Protein AF-A0AAE1JXW1-F1 (afdb_monomer_lite)

InterPro domains:
  IPR002495 Glycosyl transferase, family 8 [PF01501] (1-81)
  IPR029044 Nucleotide-diphospho-sugar transferases [G3DSA:3.90.550.10] (1-111)
  IPR029044 Nucleotide-diphospho-sugar transferases [SSF53448] (1-111)
  IPR050587 GNT1/Glycosyltransferase 8 [PTHR11183] (1-107)

Organism: NCBI:txid499986

Structure (mmCIF, N/CA/C/O backbone):
data_AF-A0AAE1JXW1-F1
#
_entry.id   AF-A0AAE1JXW1-F1
#
loop_
_atom_site.group_PDB
_atom_site.id
_atom_site.type_symbol
_atom_site.label_atom_id
_atom_site.label_alt_id
_atom_site.label_comp_id
_atom_site.label_asym_id
_atom_site.label_entity_id
_atom_site.label_seq_id
_atom_site.pdbx_PDB_ins_code
_atom_site.Cartn_x
_atom_site.Cartn_y
_atom_site.Cartn_z
_atom_site.occupancy
_atom_site.B_iso_or_equiv
_atom_site.auth_seq_id
_atom_site.auth_comp_id
_atom_site.auth_asym_id
_atom_site.auth_atom_id
_atom_site.pdbx_PDB_model_num
ATOM 1 N N . MET A 1 1 ? -2.859 0.508 2.483 1.00 91.50 1 MET A N 1
ATOM 2 C CA . MET A 1 1 ? -2.774 1.924 2.897 1.00 91.50 1 MET A CA 1
ATOM 3 C C . MET A 1 1 ? -4.108 2.327 3.504 1.00 91.50 1 MET A C 1
ATOM 5 O O . MET A 1 1 ? -5.132 1.928 2.961 1.00 91.50 1 MET A O 1
ATOM 9 N N . PHE A 1 2 ? -4.099 3.057 4.615 1.00 94.06 2 PHE A N 1
ATOM 10 C CA . PHE A 1 2 ? -5.291 3.645 5.230 1.00 94.06 2 PHE A CA 1
ATOM 11 C C . PHE A 1 2 ? -4.902 4.946 5.947 1.00 94.06 2 PHE A C 1
ATOM 13 O O . PHE A 1 2 ? -3.721 5.177 6.208 1.00 94.06 2 PHE A O 1
ATOM 20 N N . VAL A 1 3 ? -5.890 5.784 6.257 1.00 95.00 3 VAL A N 1
ATOM 21 C CA . VAL A 1 3 ? -5.714 7.026 7.023 1.00 95.00 3 VAL A CA 1
ATOM 22 C C . VAL A 1 3 ? -6.330 6.823 8.402 1.00 95.00 3 VAL A C 1
ATOM 24 O O . VAL A 1 3 ? -7.417 6.257 8.507 1.00 95.00 3 VAL A O 1
ATOM 27 N N . PHE A 1 4 ? -5.644 7.263 9.454 1.00 93.75 4 PHE A N 1
ATOM 28 C CA . PHE A 1 4 ? -6.137 7.155 10.824 1.00 93.75 4 PHE A CA 1
ATOM 29 C C . PHE A 1 4 ? -5.714 8.356 11.670 1.00 93.75 4 PHE A C 1
ATOM 31 O O . PHE A 1 4 ? -4.757 9.057 11.345 1.00 93.75 4 PHE A O 1
ATOM 38 N N . GLU A 1 5 ? -6.429 8.559 12.774 1.00 95.25 5 GLU A N 1
ATOM 39 C CA . GLU A 1 5 ? -6.086 9.529 13.809 1.00 95.25 5 GLU A CA 1
ATOM 40 C C . GLU A 1 5 ? -5.466 8.788 15.007 1.00 95.25 5 GLU A C 1
ATOM 42 O O . GLU A 1 5 ? -6.103 7.878 15.552 1.00 95.25 5 GLU A O 1
ATOM 47 N N . PRO A 1 6 ? -4.231 9.123 15.429 1.00 97.06 6 PRO A N 1
ATOM 48 C CA . PRO A 1 6 ? -3.630 8.533 16.619 1.00 97.06 6 PRO A CA 1
ATOM 49 C C . PRO A 1 6 ? -4.494 8.773 17.860 1.00 97.06 6 PRO A C 1
ATOM 51 O O . PRO A 1 6 ? -4.790 9.908 18.225 1.00 97.06 6 PRO A O 1
ATOM 54 N N . ASN A 1 7 ? -4.887 7.694 18.535 1.00 97.19 7 ASN A N 1
ATOM 55 C CA . ASN A 1 7 ? -5.794 7.772 19.672 1.00 97.19 7 ASN A CA 1
ATOM 56 C C . ASN A 1 7 ? -5.506 6.648 20.678 1.00 97.19 7 ASN A C 1
ATOM 58 O O . ASN A 1 7 ? -5.578 5.467 20.337 1.00 97.19 7 ASN A O 1
ATOM 62 N N . LEU A 1 8 ? -5.206 7.009 21.932 1.00 98.19 8 LEU A N 1
ATOM 63 C CA . LEU A 1 8 ? -4.815 6.045 22.971 1.00 98.19 8 LEU A CA 1
ATOM 64 C C . LEU A 1 8 ? -5.928 5.038 23.305 1.00 98.19 8 LEU A C 1
ATOM 66 O O . LEU A 1 8 ? -5.642 3.869 23.572 1.00 98.19 8 LEU A O 1
ATOM 70 N N . SER A 1 9 ? -7.191 5.477 23.266 1.00 98.25 9 SER A N 1
ATOM 71 C CA . SER A 1 9 ? -8.342 4.597 23.499 1.00 98.25 9 SER A CA 1
ATOM 72 C C . SER A 1 9 ? -8.454 3.553 22.388 1.00 98.25 9 SER A C 1
ATOM 74 O O . SER A 1 9 ? -8.519 2.359 22.669 1.00 98.25 9 SER A O 1
ATOM 76 N N . THR A 1 10 ? -8.345 3.991 21.130 1.00 97.25 10 THR A N 1
ATOM 77 C CA . THR A 1 10 ? -8.354 3.109 19.951 1.00 97.25 10 THR A CA 1
ATOM 78 C C . THR A 1 10 ? -7.188 2.125 19.987 1.00 97.25 10 THR A C 1
ATOM 80 O O . THR A 1 10 ? -7.386 0.940 19.761 1.00 97.25 10 THR A O 1
ATOM 83 N N . TYR A 1 11 ? -5.979 2.576 20.337 1.00 98.06 11 TYR A N 1
ATOM 84 C CA . TYR A 1 11 ? -4.819 1.694 20.508 1.00 98.06 11 TYR A CA 1
ATOM 85 C C . TYR A 1 11 ? -5.064 0.608 21.565 1.00 98.06 11 TYR A C 1
ATOM 87 O O . TYR A 1 11 ? -4.833 -0.576 21.319 1.00 98.06 11 TYR A O 1
ATOM 95 N N . THR A 1 12 ? -5.551 1.009 22.742 1.00 98.50 12 THR A N 1
ATOM 96 C CA . THR A 1 12 ? -5.801 0.083 23.855 1.00 98.50 12 THR A CA 1
ATOM 97 C C . THR A 1 12 ? -6.866 -0.947 23.485 1.00 98.50 12 THR A C 1
ATOM 99 O O . THR A 1 12 ? -6.748 -2.121 23.836 1.00 98.50 12 THR A O 1
ATOM 102 N N . ASP A 1 13 ? -7.903 -0.516 22.772 1.00 98.19 13 ASP A N 1
ATOM 103 C CA . ASP A 1 13 ? -8.995 -1.375 22.333 1.00 98.19 13 ASP A CA 1
ATOM 104 C C . ASP A 1 13 ? -8.585 -2.317 21.188 1.00 98.19 13 ASP A C 1
ATOM 106 O O . ASP A 1 13 ? -8.877 -3.512 21.247 1.00 98.19 13 ASP A O 1
ATOM 110 N N . LEU A 1 14 ? -7.801 -1.837 20.214 1.00 97.88 14 LEU A N 1
ATOM 111 C CA . LEU A 1 14 ? -7.163 -2.674 19.191 1.00 97.88 14 LEU A CA 1
ATOM 112 C C . LEU A 1 14 ? -6.322 -3.785 19.828 1.00 97.88 14 LEU A C 1
ATOM 114 O O . LEU A 1 14 ? -6.446 -4.944 19.434 1.00 97.88 14 LEU A O 1
ATOM 118 N N . LEU A 1 15 ? -5.503 -3.456 20.835 1.00 98.12 15 LEU A N 1
ATOM 119 C CA . LEU A 1 15 ? -4.645 -4.429 21.514 1.00 98.12 15 LEU A CA 1
ATOM 120 C C . LEU A 1 15 ? -5.457 -5.497 22.262 1.00 98.12 15 LEU A C 1
ATOM 122 O O . LEU A 1 15 ? -5.131 -6.680 22.196 1.00 98.12 15 LEU A O 1
ATOM 126 N N . LYS A 1 16 ? -6.536 -5.104 22.945 1.00 98.31 16 LYS A N 1
ATOM 127 C CA . LYS A 1 16 ? -7.448 -6.060 23.594 1.00 98.31 16 LYS A CA 1
ATOM 128 C C . LYS A 1 16 ? -8.159 -6.942 22.569 1.00 98.31 16 LYS A C 1
ATOM 130 O O . LYS A 1 16 ? -8.292 -8.143 22.781 1.00 98.31 16 LYS A O 1
ATOM 135 N N . THR A 1 17 ? -8.590 -6.357 21.454 1.00 97.94 17 THR A N 1
ATOM 136 C CA . THR A 1 17 ? -9.352 -7.071 20.425 1.00 97.94 17 THR A CA 1
ATOM 137 C C . THR A 1 17 ? -8.472 -8.060 19.665 1.00 97.94 17 THR A C 1
ATOM 139 O O . THR A 1 17 ? -8.879 -9.203 19.464 1.00 97.94 17 THR A O 1
ATOM 142 N N . VAL A 1 18 ? -7.243 -7.682 19.292 1.00 97.19 18 VAL A N 1
ATOM 143 C CA . VAL A 1 18 ? -6.330 -8.578 18.559 1.00 97.19 18 VAL A CA 1
ATOM 144 C C . VAL A 1 18 ? -5.935 -9.801 19.392 1.00 97.19 18 VAL A C 1
ATOM 146 O O . VAL A 1 18 ? -5.815 -10.888 18.841 1.00 97.19 18 VAL A O 1
ATOM 149 N N . GLN A 1 19 ? -5.818 -9.666 20.720 1.00 97.56 19 GLN A N 1
ATOM 150 C CA . GLN A 1 19 ? -5.482 -10.775 21.627 1.00 97.56 19 GLN A CA 1
ATO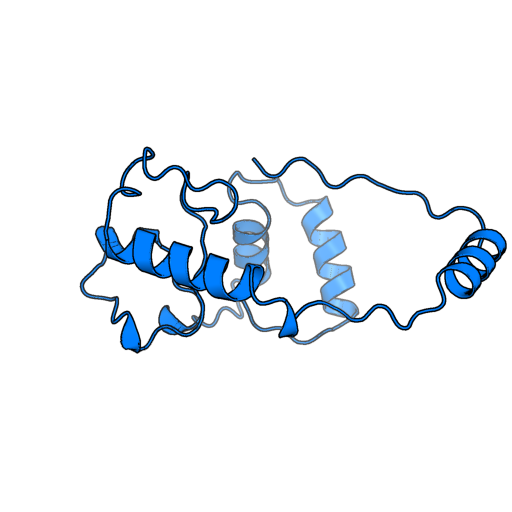M 151 C C . GLN A 1 19 ? -6.528 -11.896 21.645 1.00 97.56 19 GLN A C 1
ATOM 153 O O . GLN A 1 19 ? -6.181 -13.046 21.907 1.00 97.56 19 GLN A O 1
ATOM 158 N N . VAL A 1 20 ? -7.797 -11.571 21.386 1.00 97.44 20 VAL A N 1
ATOM 159 C CA . VAL A 1 20 ? -8.905 -12.542 21.371 1.00 97.44 20 VAL A CA 1
ATOM 160 C C . VAL A 1 20 ? -9.376 -12.887 19.958 1.00 97.44 20 VAL A C 1
ATOM 162 O O . VAL A 1 20 ? -10.235 -13.752 19.793 1.00 97.44 20 VAL A O 1
ATOM 165 N N . THR A 1 21 ? -8.837 -12.223 18.932 1.00 96.69 21 THR A N 1
ATOM 166 C CA . THR A 1 21 ? -9.217 -12.467 17.539 1.00 96.69 21 THR A CA 1
ATOM 167 C C . THR A 1 21 ? -8.452 -13.659 16.978 1.00 96.69 21 THR A C 1
ATOM 169 O O . THR A 1 21 ? -7.230 -13.733 17.078 1.00 96.69 21 THR A O 1
ATOM 172 N N . VAL A 1 22 ? -9.169 -14.585 16.338 1.00 96.25 22 VAL A N 1
ATOM 173 C CA . VAL A 1 22 ? -8.554 -15.708 15.620 1.00 96.25 22 VAL A CA 1
ATOM 174 C C . VAL A 1 22 ? -7.814 -15.172 14.384 1.00 96.25 22 VAL A C 1
ATOM 176 O O . VAL A 1 22 ? -8.451 -14.527 13.549 1.00 96.25 22 VAL A O 1
ATOM 179 N N . PRO A 1 23 ? -6.500 -15.428 14.228 1.00 94.88 23 PRO A N 1
ATOM 180 C CA . PRO A 1 23 ? -5.750 -14.974 13.061 1.00 94.88 23 PRO A CA 1
ATOM 181 C C . PRO A 1 23 ? -6.277 -15.584 11.761 1.00 94.88 23 PRO A C 1
ATOM 183 O O . PRO A 1 23 ? -6.614 -16.769 11.711 1.00 94.88 23 PRO A O 1
ATOM 186 N N . THR A 1 24 ? -6.281 -14.795 10.688 1.00 95.38 24 THR A N 1
ATOM 187 C CA . THR A 1 24 ? -6.616 -15.266 9.337 1.00 95.38 24 THR A CA 1
ATOM 188 C C . THR A 1 24 ? -5.403 -15.171 8.415 1.00 95.38 24 THR A C 1
ATOM 190 O O . THR A 1 24 ? -4.406 -14.519 8.730 1.00 95.38 24 THR A O 1
ATOM 193 N N . ILE A 1 25 ? -5.471 -15.813 7.244 1.00 93.38 25 ILE A N 1
ATOM 194 C CA . ILE A 1 25 ? -4.388 -15.775 6.240 1.00 93.38 25 ILE A CA 1
ATOM 195 C C . ILE A 1 25 ? -4.168 -14.380 5.629 1.00 93.38 25 ILE A C 1
ATOM 197 O O . ILE A 1 25 ? -3.190 -14.164 4.920 1.00 93.38 25 ILE A O 1
ATOM 201 N N . PHE A 1 26 ? -5.081 -13.445 5.892 1.00 91.88 26 PHE A N 1
ATOM 202 C CA . PHE A 1 26 ? -5.006 -12.050 5.466 1.00 91.88 26 PHE A CA 1
ATOM 203 C C . PHE A 1 26 ? -4.510 -11.122 6.588 1.00 91.88 26 PHE A C 1
ATOM 205 O O . PHE A 1 26 ? -4.513 -9.904 6.412 1.00 91.88 26 PHE A O 1
ATOM 212 N N . ALA A 1 27 ? -4.065 -11.706 7.708 1.00 93.75 27 ALA A N 1
ATOM 213 C CA . ALA A 1 27 ? -3.360 -11.044 8.798 1.00 93.75 27 ALA A CA 1
ATOM 214 C C . ALA A 1 27 ? -4.058 -9.753 9.268 1.00 93.75 27 ALA A C 1
ATOM 216 O O . ALA A 1 27 ? -5.260 -9.749 9.547 1.00 93.75 27 ALA A O 1
ATOM 217 N N . GLU A 1 28 ? -3.315 -8.652 9.377 1.00 94.94 28 GLU A N 1
ATOM 218 C CA . GLU A 1 28 ? -3.824 -7.375 9.857 1.00 94.94 28 GLU A CA 1
ATOM 219 C C . GLU A 1 28 ? -4.887 -6.771 8.937 1.00 94.94 28 GLU A C 1
ATOM 221 O O . GLU A 1 28 ? -5.754 -6.053 9.422 1.00 94.94 28 GLU A O 1
ATOM 226 N N . GLN A 1 29 ? -4.873 -7.065 7.631 1.00 94.44 29 GLN A N 1
ATOM 227 C CA . GLN A 1 29 ? -5.843 -6.486 6.699 1.00 94.44 29 GLN A CA 1
ATOM 228 C C . GLN A 1 29 ? -7.272 -6.895 7.066 1.00 94.44 29 GLN A C 1
ATOM 230 O O . GLN A 1 29 ? -8.174 -6.061 7.103 1.00 94.44 29 GLN A O 1
ATOM 235 N N . ASP A 1 30 ? -7.477 -8.176 7.351 1.00 95.19 30 ASP A N 1
ATOM 236 C CA . ASP A 1 30 ? -8.789 -8.720 7.695 1.00 95.19 30 ASP A CA 1
ATOM 237 C C . ASP A 1 30 ? -9.204 -8.345 9.120 1.00 95.19 30 ASP A C 1
ATOM 239 O O . ASP A 1 30 ? -10.330 -7.901 9.347 1.00 95.19 30 ASP A O 1
ATOM 243 N N . PHE A 1 31 ? -8.259 -8.387 10.065 1.00 97.06 31 PHE A N 1
ATOM 244 C CA . PHE A 1 31 ? -8.483 -7.892 11.422 1.00 97.06 31 PHE A CA 1
ATOM 245 C C . PHE A 1 31 ? -8.963 -6.433 11.430 1.00 97.06 31 PHE A C 1
ATOM 247 O O . PHE A 1 31 ? -9.987 -6.121 12.038 1.00 97.06 31 PHE A O 1
ATOM 254 N N . LEU A 1 32 ? -8.260 -5.541 10.725 1.00 96.38 32 LEU A N 1
ATOM 255 C CA . LEU A 1 32 ? -8.601 -4.120 10.672 1.00 96.38 32 LEU A CA 1
ATOM 256 C C . LEU A 1 32 ? -9.904 -3.870 9.905 1.00 96.38 32 LEU A C 1
ATOM 258 O O . LEU A 1 32 ? -10.674 -3.001 10.311 1.00 96.38 32 LEU A O 1
ATOM 262 N N . ASN A 1 33 ? -10.194 -4.644 8.854 1.00 95.06 33 ASN A N 1
ATOM 263 C CA . ASN A 1 33 ? -11.488 -4.586 8.170 1.00 95.06 33 ASN A CA 1
ATOM 264 C C . ASN A 1 33 ? -12.638 -4.927 9.122 1.00 95.06 33 ASN A C 1
ATOM 266 O O . ASN A 1 33 ? -13.641 -4.219 9.141 1.00 95.06 33 ASN A O 1
ATOM 270 N N . MET A 1 34 ? -12.490 -5.977 9.932 1.00 95.44 34 MET A N 1
ATOM 271 C CA . MET A 1 34 ? -13.510 -6.381 10.898 1.00 95.44 34 MET A CA 1
ATOM 272 C C . MET A 1 34 ? -13.640 -5.387 12.054 1.00 95.44 34 MET A C 1
ATOM 274 O O . MET A 1 34 ? -14.761 -5.058 12.443 1.00 95.44 34 MET A O 1
ATOM 278 N N . TYR A 1 35 ? -12.519 -4.878 12.569 1.00 96.44 35 TYR A N 1
ATOM 279 C CA . TYR A 1 35 ? -12.490 -3.897 13.654 1.00 96.44 35 TYR A CA 1
ATOM 280 C C . TYR A 1 35 ? -13.120 -2.555 13.241 1.00 96.44 35 TYR A C 1
ATOM 282 O O . TYR A 1 35 ? -13.914 -1.983 13.985 1.00 96.44 35 TYR A O 1
ATOM 290 N N . PHE A 1 36 ? -12.820 -2.063 12.034 1.00 96.31 36 PHE A N 1
ATOM 291 C CA . PHE A 1 36 ? -13.311 -0.778 11.521 1.00 96.31 36 PHE A CA 1
ATOM 292 C C . PHE A 1 36 ? -14.518 -0.892 10.579 1.00 96.31 36 PHE A C 1
ATOM 294 O O . PHE A 1 36 ? -14.854 0.088 9.910 1.00 96.31 36 PHE A O 1
ATOM 301 N N . ARG A 1 37 ? -15.198 -2.044 10.527 1.00 95.19 37 ARG A N 1
ATOM 302 C CA . ARG A 1 37 ? -16.280 -2.320 9.560 1.00 95.19 37 ARG A CA 1
ATOM 303 C C . ARG A 1 37 ? -17.369 -1.240 9.521 1.00 95.19 37 ARG A C 1
ATOM 305 O O . ARG A 1 37 ? -17.865 -0.907 8.452 1.00 95.19 37 ARG A O 1
ATOM 312 N N . ASP A 1 38 ? -17.683 -0.650 10.675 1.00 95.62 38 ASP A N 1
ATOM 313 C CA . ASP A 1 38 ? -18.763 0.332 10.834 1.00 95.62 38 ASP A CA 1
ATOM 314 C C . ASP A 1 38 ? -18.328 1.771 10.480 1.00 95.62 38 ASP A C 1
ATOM 316 O O . ASP A 1 38 ? -19.143 2.691 10.478 1.00 95.62 38 ASP A O 1
ATOM 320 N N . LYS A 1 39 ? -17.038 1.988 10.191 1.00 92.19 39 LYS A N 1
ATOM 321 C CA . LYS A 1 39 ? -16.444 3.293 9.844 1.00 92.19 39 LYS A CA 1
ATOM 322 C C . LYS A 1 39 ? -15.704 3.273 8.504 1.00 92.19 39 LYS A C 1
ATOM 324 O O . LYS A 1 39 ? -15.015 4.236 8.169 1.00 92.19 39 LYS A O 1
ATOM 329 N N . TYR A 1 40 ? -15.801 2.174 7.759 1.00 89.50 40 TYR A N 1
ATOM 330 C CA . TYR A 1 40 ? -15.055 1.984 6.524 1.00 89.50 40 TYR A CA 1
ATOM 331 C C . TYR A 1 40 ? -15.421 3.041 5.473 1.00 89.50 40 TYR A C 1
ATOM 333 O O . TYR A 1 40 ? -16.591 3.245 5.153 1.00 89.50 40 TYR A O 1
ATOM 341 N N . SER A 1 41 ? -14.396 3.673 4.902 1.00 93.50 41 SER A N 1
ATOM 342 C CA . SER A 1 41 ? -14.521 4.588 3.770 1.00 93.50 41 SER A CA 1
ATOM 343 C C . SER A 1 41 ? -13.483 4.209 2.710 1.00 93.50 41 SER A C 1
ATOM 345 O O . SER A 1 41 ? -12.283 4.214 3.013 1.00 93.50 41 SER A O 1
ATOM 347 N N . PRO A 1 42 ? -13.902 3.826 1.489 1.00 91.81 42 PRO A N 1
ATOM 348 C CA . PRO A 1 42 ? -12.977 3.379 0.460 1.00 91.81 42 PRO A CA 1
ATOM 349 C C . PRO A 1 42 ? -12.117 4.539 -0.041 1.00 91.81 42 PRO A C 1
ATOM 351 O O . PRO A 1 42 ? -12.607 5.634 -0.318 1.00 91.81 42 PRO A O 1
ATOM 354 N N . ILE A 1 43 ? -10.827 4.271 -0.229 1.00 92.88 43 ILE A N 1
ATOM 355 C CA . ILE A 1 43 ? -9.911 5.192 -0.903 1.00 92.88 43 ILE A CA 1
ATOM 356 C C . ILE A 1 43 ? -9.771 4.750 -2.361 1.00 92.88 43 ILE A C 1
ATOM 358 O O . ILE A 1 43 ? -9.760 3.555 -2.657 1.00 92.88 43 ILE A O 1
ATOM 362 N N . SER A 1 44 ? -9.648 5.712 -3.279 1.00 94.19 44 SER A N 1
ATOM 363 C CA . SER A 1 44 ? -9.377 5.424 -4.690 1.00 94.19 44 SER A CA 1
ATOM 364 C C . SER A 1 44 ? -8.139 4.535 -4.860 1.00 94.19 44 SER A C 1
ATOM 366 O O . SER A 1 44 ? -7.113 4.741 -4.205 1.00 94.19 44 SER A O 1
ATOM 368 N N . ASN A 1 45 ? -8.219 3.598 -5.809 1.00 93.56 45 ASN A N 1
ATOM 369 C CA . ASN A 1 45 ? -7.126 2.704 -6.199 1.00 93.56 45 ASN A CA 1
ATOM 370 C C . ASN A 1 45 ? -5.839 3.470 -6.565 1.00 93.56 45 ASN A C 1
ATOM 372 O O . ASN A 1 45 ? -4.743 2.958 -6.370 1.00 93.56 45 ASN A O 1
ATOM 376 N N . ASN A 1 46 ? -5.945 4.730 -6.999 1.00 95.88 46 ASN A N 1
ATOM 377 C CA . ASN A 1 46 ? -4.785 5.572 -7.309 1.00 95.88 46 ASN A CA 1
ATOM 378 C C . ASN A 1 46 ? -3.875 5.816 -6.092 1.00 95.88 46 ASN A C 1
ATOM 380 O O . ASN A 1 46 ? -2.679 6.037 -6.261 1.00 95.88 46 ASN A O 1
ATOM 384 N N . TYR A 1 47 ? -4.409 5.757 -4.870 1.00 96.81 47 TYR A N 1
ATOM 385 C CA . TYR A 1 47 ? -3.639 5.942 -3.635 1.00 96.81 47 TYR A CA 1
ATOM 386 C C . TYR A 1 47 ? -3.203 4.623 -2.983 1.00 96.81 47 TYR A C 1
ATOM 388 O O . TYR A 1 47 ? -2.595 4.639 -1.915 1.00 96.81 47 TYR A O 1
ATOM 396 N N . ASN A 1 48 ? -3.514 3.473 -3.580 1.00 96.81 48 ASN A N 1
ATOM 397 C CA . ASN A 1 48 ? -3.092 2.168 -3.076 1.00 96.81 48 ASN A CA 1
ATOM 398 C C . ASN A 1 48 ? -3.182 1.111 -4.186 1.00 96.81 48 ASN A C 1
ATOM 400 O O . ASN A 1 48 ? -3.887 0.113 -4.022 1.00 96.81 48 ASN A O 1
ATOM 404 N N . LEU A 1 49 ? -2.517 1.337 -5.324 1.00 97.06 49 LEU A N 1
ATOM 405 C CA . LEU A 1 49 ? -2.631 0.446 -6.476 1.00 97.06 49 LEU A CA 1
ATOM 406 C C . LEU A 1 49 ? -2.041 -0.918 -6.126 1.00 97.06 49 LEU A C 1
ATOM 408 O O . LEU A 1 49 ? -0.824 -1.103 -6.137 1.00 97.06 49 LEU A O 1
ATOM 412 N N . VAL A 1 50 ? -2.901 -1.897 -5.867 1.00 94.94 50 VAL A N 1
ATOM 413 C CA . VAL A 1 50 ? -2.489 -3.297 -5.763 1.00 94.94 50 VAL A CA 1
ATOM 414 C C . VAL A 1 50 ? -2.178 -3.786 -7.172 1.00 94.94 50 VAL A C 1
ATOM 416 O O . VAL A 1 50 ? -3.068 -3.805 -8.019 1.00 94.94 50 VAL A O 1
ATOM 419 N N . LEU A 1 51 ? -0.936 -4.212 -7.433 1.00 95.06 51 LEU A N 1
ATOM 420 C CA . LEU A 1 51 ? -0.477 -4.543 -8.794 1.00 95.06 51 LEU A CA 1
ATOM 421 C C . LEU A 1 51 ? -1.382 -5.525 -9.548 1.00 95.06 51 LEU A C 1
ATOM 423 O O . LEU A 1 51 ? -1.526 -5.404 -10.760 1.00 95.06 51 LEU A O 1
ATOM 427 N N . ALA A 1 52 ? -2.046 -6.443 -8.840 1.00 94.06 52 ALA A N 1
ATOM 428 C CA . ALA A 1 52 ? -2.990 -7.379 -9.445 1.00 94.06 52 ALA A CA 1
ATOM 429 C C . ALA A 1 52 ? -4.132 -6.712 -10.228 1.00 94.06 52 ALA A C 1
ATOM 431 O O . ALA A 1 52 ? -4.683 -7.329 -11.140 1.00 94.06 52 ALA A O 1
ATOM 432 N N . MET A 1 53 ? -4.457 -5.452 -9.931 1.00 95.56 53 MET A N 1
ATOM 433 C CA . MET A 1 53 ? -5.441 -4.671 -10.680 1.00 95.56 53 MET A CA 1
ATOM 434 C C . MET A 1 53 ? -5.042 -4.481 -12.149 1.00 95.56 53 MET A C 1
ATOM 436 O O . MET A 1 53 ? -5.923 -4.469 -12.999 1.00 95.56 53 MET A O 1
ATOM 440 N N . LEU A 1 54 ? -3.742 -4.456 -12.475 1.00 95.88 54 LEU A N 1
ATOM 441 C CA . LEU A 1 54 ? -3.236 -4.280 -13.846 1.00 95.88 54 LEU A CA 1
ATOM 442 C C . LEU A 1 54 ? -3.644 -5.399 -14.813 1.00 95.88 54 LEU A C 1
ATOM 444 O O . LEU A 1 54 ? -3.607 -5.215 -16.029 1.00 95.88 54 LEU A O 1
ATOM 448 N N . TRP A 1 55 ? -4.001 -6.576 -14.295 1.00 95.38 55 TRP A N 1
ATOM 449 C CA . TRP A 1 55 ? -4.434 -7.708 -15.118 1.00 95.38 55 TRP A CA 1
ATOM 450 C C . TRP A 1 55 ? -5.763 -8.328 -14.690 1.00 95.38 55 TRP A C 1
ATOM 452 O O . TRP A 1 55 ? -6.310 -9.118 -15.454 1.00 95.38 55 TRP A O 1
ATOM 462 N N . ARG A 1 56 ? -6.277 -8.018 -13.493 1.00 95.62 56 ARG A N 1
ATOM 463 C CA . ARG A 1 56 ? -7.623 -8.440 -13.071 1.00 95.62 56 ARG A CA 1
ATOM 464 C C . ARG A 1 56 ? -8.704 -7.459 -13.506 1.00 95.62 56 ARG A C 1
ATOM 466 O O . ARG A 1 56 ? -9.769 -7.910 -13.901 1.00 95.62 56 ARG A O 1
ATOM 473 N N . HIS A 1 57 ? -8.408 -6.162 -13.435 1.00 95.81 57 HIS A N 1
ATOM 474 C CA . HIS A 1 57 ? -9.335 -5.074 -13.748 1.00 95.81 57 HIS A CA 1
ATOM 475 C C . HIS A 1 57 ? -8.607 -3.917 -14.453 1.00 95.81 57 HIS A C 1
ATOM 477 O O . HIS A 1 57 ? -8.590 -2.796 -13.930 1.00 95.81 57 HIS A O 1
ATOM 483 N N . PRO A 1 58 ? -7.935 -4.174 -15.594 1.00 95.38 58 PRO A N 1
ATOM 484 C CA . PRO A 1 58 ? -7.165 -3.151 -16.303 1.00 95.38 58 PRO A CA 1
ATOM 485 C C . PRO A 1 58 ? -8.012 -1.935 -16.701 1.00 95.38 58 PRO A C 1
ATOM 487 O O . PRO A 1 58 ? -7.500 -0.822 -16.738 1.00 95.38 58 PRO A O 1
ATOM 490 N N . GLU A 1 59 ? -9.314 -2.118 -16.926 1.00 96.00 59 GLU A N 1
ATOM 491 C CA . GLU A 1 59 ? -10.281 -1.055 -17.212 1.00 96.00 59 GLU A CA 1
ATOM 492 C C . GLU A 1 59 ? -10.401 -0.011 -16.091 1.00 96.00 59 GLU A C 1
ATOM 494 O O . GLU A 1 59 ? -10.794 1.126 -16.343 1.00 96.00 59 GLU A O 1
ATOM 499 N N . ASN A 1 60 ? -10.031 -0.381 -14.862 1.00 94.19 60 ASN A N 1
ATOM 500 C CA . ASN A 1 60 ? -10.099 0.469 -13.676 1.00 94.19 60 ASN A CA 1
ATOM 501 C C . ASN A 1 60 ? -8.743 1.092 -13.307 1.00 94.19 60 ASN A C 1
ATOM 503 O O . ASN A 1 60 ? -8.606 1.670 -12.224 1.00 94.19 60 ASN A O 1
ATOM 507 N N . VAL A 1 61 ? -7.726 0.963 -14.166 1.00 96.25 61 VAL A N 1
ATOM 508 C CA . VAL A 1 61 ? -6.381 1.482 -13.903 1.00 96.25 61 VAL A CA 1
ATOM 509 C C . VAL A 1 61 ? -5.952 2.453 -14.997 1.00 96.25 61 VAL A C 1
ATOM 511 O O . VAL A 1 61 ? -5.682 2.062 -16.127 1.00 96.25 61 VAL A O 1
ATOM 514 N N . ARG A 1 62 ? -5.806 3.725 -14.618 1.00 96.12 62 ARG A N 1
ATOM 515 C CA . ARG A 1 62 ? -5.060 4.731 -15.382 1.00 96.12 62 ARG A CA 1
ATOM 516 C C . ARG A 1 62 ? -3.732 4.969 -14.684 1.00 96.12 62 ARG A C 1
ATOM 518 O O . ARG A 1 62 ? -3.691 5.622 -13.642 1.00 96.12 62 ARG A O 1
ATOM 525 N N . LEU A 1 63 ? -2.666 4.355 -15.195 1.00 94.69 63 LEU A N 1
ATOM 526 C CA . LEU A 1 63 ? -1.357 4.320 -14.531 1.00 94.69 63 LEU A CA 1
ATOM 527 C C . LEU A 1 63 ? -0.771 5.718 -14.291 1.00 94.69 63 LEU A C 1
ATOM 529 O O . LEU A 1 63 ? -0.103 5.938 -13.286 1.00 94.69 63 LEU A O 1
ATOM 533 N N . GLU A 1 64 ? -1.053 6.663 -15.178 1.00 95.38 64 GLU A N 1
ATOM 534 C CA . GLU A 1 64 ? -0.661 8.069 -15.093 1.00 95.38 64 GLU A CA 1
ATOM 535 C C . GLU A 1 64 ? -1.256 8.808 -13.881 1.00 95.38 64 GLU A C 1
ATOM 537 O O . GLU A 1 64 ? -0.639 9.738 -13.355 1.00 95.38 64 GLU A O 1
ATOM 542 N N . ASP A 1 65 ? -2.411 8.363 -13.382 1.00 96.69 65 ASP A N 1
ATOM 543 C CA . ASP A 1 65 ? -3.084 8.973 -12.232 1.00 96.69 65 ASP A CA 1
ATOM 544 C C . ASP A 1 65 ? -2.626 8.377 -10.891 1.00 96.69 65 ASP A C 1
ATOM 546 O O . ASP A 1 65 ? -2.928 8.927 -9.824 1.00 96.69 65 ASP A O 1
ATOM 550 N N . VAL A 1 66 ? -1.903 7.253 -10.923 1.00 97.38 66 VAL A N 1
ATOM 551 C CA . VAL A 1 66 ? -1.488 6.501 -9.734 1.00 97.38 66 VAL A CA 1
ATOM 552 C C . VAL A 1 66 ? -0.45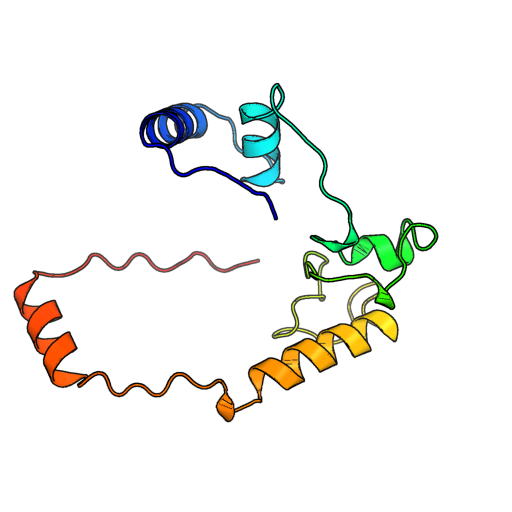3 7.291 -8.937 1.00 97.38 66 VAL A C 1
ATOM 554 O O . VAL A 1 66 ? 0.523 7.812 -9.472 1.00 97.38 66 VAL A O 1
ATOM 557 N N . LYS A 1 67 ? -0.669 7.364 -7.622 1.00 97.44 67 LYS A N 1
ATOM 558 C CA . LYS A 1 67 ? 0.191 8.056 -6.652 1.00 97.44 67 LYS A CA 1
ATOM 559 C C . LYS A 1 67 ? 0.970 7.096 -5.764 1.00 97.44 67 LYS A C 1
ATOM 561 O O . LYS A 1 67 ? 2.078 7.423 -5.359 1.00 97.44 67 LYS A O 1
ATOM 566 N N . VAL A 1 68 ? 0.413 5.922 -5.468 1.00 97.75 68 VAL A N 1
ATOM 567 C CA . VAL A 1 68 ? 1.054 4.917 -4.609 1.00 97.75 68 VAL A CA 1
ATOM 568 C C . VAL A 1 68 ? 0.864 3.532 -5.210 1.00 97.75 68 VAL A C 1
ATOM 570 O O . VAL A 1 68 ? -0.257 3.137 -5.530 1.00 97.75 68 VAL A O 1
ATOM 573 N N . VAL A 1 69 ? 1.960 2.783 -5.316 1.00 97.62 69 VAL A N 1
ATOM 574 C CA . VAL A 1 69 ? 1.982 1.399 -5.804 1.00 97.62 69 VAL A CA 1
ATOM 575 C C . VAL A 1 69 ? 2.221 0.448 -4.638 1.00 97.62 69 VAL A C 1
ATOM 577 O O . VAL A 1 69 ? 3.164 0.613 -3.867 1.00 97.62 69 VAL A O 1
ATOM 580 N N . HIS A 1 70 ? 1.381 -0.578 -4.526 1.00 97.12 70 HIS A N 1
ATOM 581 C CA . HIS A 1 70 ? 1.493 -1.639 -3.537 1.00 97.12 70 HIS A CA 1
ATOM 582 C C . HIS A 1 70 ? 1.973 -2.942 -4.198 1.00 97.12 70 HIS A C 1
ATOM 584 O O . HIS A 1 70 ? 1.204 -3.688 -4.816 1.00 97.12 70 HIS A O 1
ATOM 590 N N . TYR A 1 71 ? 3.261 -3.238 -4.007 1.00 96.25 71 TYR A N 1
ATOM 591 C CA . TYR A 1 71 ? 3.939 -4.462 -4.450 1.00 96.25 71 TYR A CA 1
ATOM 592 C C . TYR A 1 71 ? 3.556 -5.675 -3.580 1.00 96.25 71 TYR A C 1
ATOM 594 O O . TYR A 1 71 ? 4.363 -6.195 -2.809 1.00 96.25 71 TYR A O 1
ATOM 602 N N . TYR A 1 72 ? 2.283 -6.075 -3.617 1.00 89.06 72 TYR A N 1
ATOM 603 C CA . TYR A 1 72 ? 1.746 -7.203 -2.839 1.00 89.06 72 TYR A CA 1
ATOM 604 C C . TYR A 1 72 ? 1.913 -8.558 -3.543 1.00 89.06 72 TYR A C 1
ATOM 606 O O . TYR A 1 72 ? 2.147 -9.567 -2.888 1.00 89.06 72 TYR A O 1
ATOM 614 N N . ALA A 1 73 ? 1.782 -8.593 -4.873 1.00 91.56 73 ALA A N 1
ATOM 615 C CA . ALA A 1 73 ? 1.761 -9.843 -5.631 1.00 91.56 73 ALA A CA 1
ATOM 616 C C . ALA A 1 73 ? 3.077 -10.633 -5.490 1.00 91.56 73 ALA A C 1
ATOM 618 O O . ALA A 1 73 ? 4.156 -10.044 -5.385 1.00 91.56 73 ALA A O 1
ATOM 619 N N . ALA A 1 74 ? 2.999 -11.965 -5.527 1.00 91.62 74 ALA A N 1
ATOM 620 C CA . ALA A 1 74 ? 4.184 -12.822 -5.506 1.00 91.62 74 ALA A CA 1
ATOM 621 C C . ALA A 1 74 ? 5.156 -12.442 -6.640 1.00 91.62 74 ALA A C 1
ATOM 623 O O . ALA A 1 74 ? 4.728 -12.196 -7.767 1.00 91.62 74 ALA A O 1
ATOM 624 N N . GLY A 1 75 ? 6.449 -12.346 -6.322 1.00 93.56 75 GLY A N 1
ATOM 625 C CA . GLY A 1 75 ? 7.493 -11.903 -7.256 1.00 93.56 75 GLY A CA 1
ATOM 626 C C . GLY A 1 75 ? 7.556 -10.392 -7.501 1.00 93.56 75 GLY A C 1
ATOM 627 O O . GLY A 1 75 ? 8.516 -9.922 -8.098 1.00 93.56 75 GLY A O 1
ATOM 628 N N . SER A 1 76 ? 6.589 -9.606 -7.012 1.00 94.62 76 SER A N 1
ATOM 629 C CA . SER A 1 76 ? 6.538 -8.168 -7.312 1.00 94.62 76 SER A CA 1
ATOM 630 C C . SER A 1 76 ? 7.406 -7.287 -6.417 1.00 94.62 76 SER A C 1
ATOM 632 O O . SER A 1 76 ? 7.584 -6.115 -6.728 1.00 94.62 76 SER A O 1
ATOM 634 N N . LYS A 1 77 ? 7.942 -7.812 -5.306 1.00 96.56 77 LYS A N 1
ATOM 635 C CA . LYS A 1 77 ? 8.810 -7.043 -4.401 1.00 96.56 77 LYS A CA 1
ATOM 636 C C . LYS A 1 77 ? 10.039 -6.542 -5.179 1.00 96.56 77 LYS A C 1
ATOM 638 O O . LYS A 1 77 ? 10.822 -7.389 -5.606 1.00 96.56 77 LYS A O 1
ATOM 643 N N . PRO A 1 78 ? 10.251 -5.219 -5.338 1.00 97.50 78 PRO A N 1
ATOM 644 C CA . PRO A 1 78 ? 11.298 -4.692 -6.219 1.00 97.50 78 PRO A CA 1
ATOM 645 C C . PRO A 1 78 ? 12.705 -5.218 -5.909 1.00 97.50 78 PRO A C 1
ATOM 647 O O . PRO A 1 78 ? 13.427 -5.624 -6.816 1.00 97.50 78 PRO A O 1
ATOM 650 N N . TRP A 1 79 ? 13.052 -5.325 -4.624 1.00 96.75 79 TRP A N 1
ATOM 651 C CA . TRP A 1 79 ? 14.347 -5.831 -4.145 1.00 96.75 79 TRP A CA 1
ATOM 652 C C . TRP A 1 79 ? 14.553 -7.349 -4.311 1.00 96.75 79 TRP A C 1
ATOM 654 O O . TRP A 1 79 ? 15.632 -7.863 -4.029 1.00 96.75 79 TRP A O 1
ATOM 664 N N . ARG A 1 80 ? 13.527 -8.097 -4.736 1.00 96.19 80 ARG A N 1
ATOM 665 C CA . ARG A 1 80 ? 13.597 -9.533 -5.074 1.00 96.19 80 ARG A CA 1
ATOM 666 C C . ARG A 1 80 ? 13.061 -9.816 -6.480 1.00 96.19 80 ARG A C 1
ATOM 668 O O . ARG A 1 80 ? 12.763 -10.962 -6.801 1.00 96.19 80 ARG A O 1
ATOM 675 N N . PHE A 1 81 ? 12.891 -8.785 -7.302 1.00 96.75 81 PHE A N 1
ATOM 676 C CA . PHE A 1 81 ? 12.230 -8.920 -8.588 1.00 96.75 81 PHE A CA 1
ATOM 677 C C . PHE A 1 81 ? 13.104 -9.708 -9.568 1.00 96.75 81 PHE A C 1
ATOM 679 O O . PHE A 1 81 ? 14.212 -9.289 -9.897 1.00 96.75 81 PHE A O 1
ATOM 686 N N . THR A 1 82 ? 12.598 -10.844 -10.053 1.00 96.56 82 THR A N 1
ATOM 687 C CA . THR A 1 82 ? 13.291 -11.661 -11.066 1.00 96.56 82 THR A CA 1
ATOM 688 C C . THR A 1 82 ? 12.634 -11.584 -12.443 1.00 96.56 82 THR A C 1
ATOM 690 O O . THR A 1 82 ? 13.253 -11.953 -13.442 1.00 96.56 82 THR A O 1
ATOM 693 N N . GLY A 1 83 ? 11.374 -11.137 -12.499 1.00 95.31 83 GLY A N 1
ATOM 694 C CA . GLY A 1 83 ? 10.553 -11.119 -13.710 1.00 95.31 83 GLY A CA 1
ATOM 695 C C . GLY A 1 83 ? 10.059 -12.498 -14.166 1.00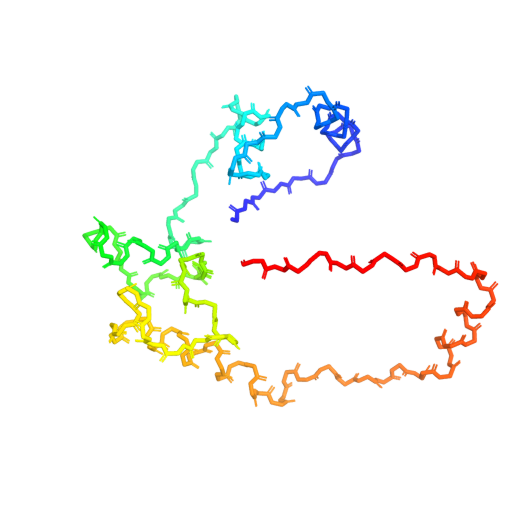 95.31 83 GLY A C 1
ATOM 696 O O . GLY A 1 83 ? 9.446 -12.586 -15.226 1.00 95.31 83 GLY A O 1
ATOM 697 N N . LYS A 1 84 ? 10.327 -13.573 -13.409 1.00 95.56 84 LYS A N 1
ATOM 698 C CA . LYS A 1 84 ? 9.987 -14.957 -13.794 1.00 95.56 84 LYS A CA 1
ATOM 699 C C . LYS A 1 84 ? 8.653 -15.431 -13.230 1.00 95.56 84 LYS A C 1
ATOM 701 O O . LYS A 1 84 ? 8.077 -16.390 -13.739 1.00 95.56 84 LYS A O 1
ATOM 706 N N . GLU A 1 85 ? 8.179 -14.808 -12.159 1.00 95.62 85 GLU A N 1
ATOM 707 C CA . GLU A 1 85 ? 6.921 -15.164 -11.520 1.00 95.62 85 GLU A CA 1
ATOM 708 C C . GLU A 1 85 ? 5.721 -14.780 -12.397 1.00 95.62 85 GLU A C 1
ATOM 710 O O . GLU A 1 85 ? 5.801 -13.959 -13.313 1.00 95.62 85 GLU A O 1
ATOM 715 N N . VAL A 1 86 ? 4.572 -15.394 -12.115 1.00 95.44 86 VAL A N 1
ATOM 716 C CA . VAL A 1 86 ? 3.350 -15.235 -12.911 1.00 95.44 86 VAL A CA 1
ATOM 717 C C . VAL A 1 86 ? 2.970 -13.755 -13.044 1.00 95.44 86 VAL A C 1
ATOM 719 O O . VAL A 1 86 ? 2.750 -13.075 -12.045 1.00 95.44 86 VAL A O 1
ATOM 722 N N . LYS A 1 87 ? 2.839 -13.285 -14.294 1.00 95.94 87 LYS A N 1
ATOM 723 C CA . LYS A 1 87 ? 2.538 -11.892 -14.684 1.00 95.94 87 LYS A CA 1
ATOM 724 C C . LYS A 1 87 ? 3.651 -10.873 -14.409 1.00 95.94 87 LYS A C 1
ATOM 726 O O . LYS A 1 87 ? 3.426 -9.703 -14.703 1.00 95.94 87 LYS A O 1
ATOM 731 N N . MET A 1 88 ? 4.816 -11.263 -13.885 1.00 96.94 88 MET A N 1
ATOM 732 C CA . MET A 1 88 ? 5.934 -10.336 -13.630 1.00 96.94 88 MET A CA 1
ATOM 733 C C . MET A 1 88 ? 6.741 -9.998 -14.891 1.00 96.94 88 MET A C 1
ATOM 735 O O . MET A 1 88 ? 7.562 -9.087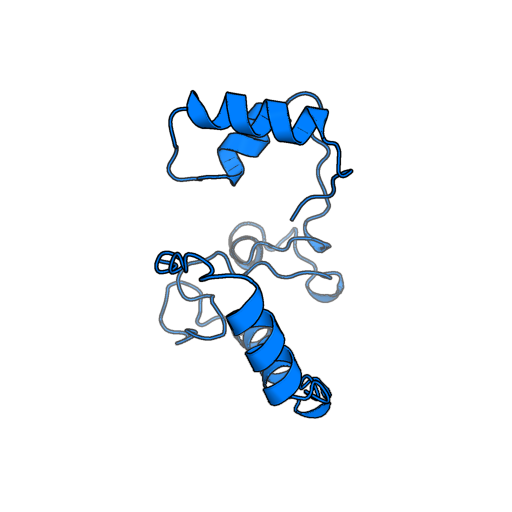 -14.881 1.00 96.94 88 MET A O 1
ATOM 739 N N . ASP A 1 89 ? 6.476 -10.682 -16.000 1.00 96.50 89 ASP A N 1
ATOM 740 C CA . ASP A 1 89 ? 7.065 -10.429 -17.312 1.00 96.50 89 ASP A CA 1
ATOM 741 C C . ASP A 1 89 ? 6.485 -9.192 -18.022 1.00 96.50 89 ASP A C 1
ATOM 743 O O . ASP A 1 89 ? 7.019 -8.774 -19.049 1.00 96.50 89 ASP A O 1
ATOM 747 N N . ARG A 1 90 ? 5.422 -8.585 -17.478 1.00 96.94 90 ARG A N 1
ATOM 748 C CA . ARG A 1 90 ? 4.747 -7.423 -18.067 1.00 96.94 90 ARG A CA 1
ATOM 749 C C . ARG A 1 90 ? 5.595 -6.151 -18.025 1.00 96.94 90 ARG A C 1
ATOM 751 O O . ARG A 1 90 ? 6.237 -5.837 -17.024 1.00 96.94 90 ARG A O 1
ATOM 758 N N . GLU A 1 91 ? 5.496 -5.360 -19.088 1.00 97.12 91 GLU A N 1
ATOM 759 C CA . GLU A 1 91 ? 6.252 -4.111 -19.238 1.00 97.12 91 GLU A CA 1
ATOM 760 C C . GLU A 1 91 ? 5.832 -3.017 -18.251 1.00 97.12 91 GLU A C 1
ATOM 762 O O . GLU A 1 91 ? 6.681 -2.288 -17.740 1.00 97.12 91 GLU A O 1
ATOM 767 N N . ASP A 1 92 ? 4.542 -2.928 -17.918 1.00 96.56 92 ASP A N 1
ATOM 768 C CA . ASP A 1 92 ? 4.056 -1.976 -16.916 1.00 96.56 92 ASP A CA 1
ATOM 769 C C . ASP A 1 92 ? 4.633 -2.267 -15.521 1.00 96.56 92 ASP A C 1
ATOM 771 O O . ASP A 1 92 ? 5.058 -1.344 -14.830 1.00 96.56 92 ASP A O 1
ATOM 775 N N . ILE A 1 93 ? 4.743 -3.538 -15.129 1.00 97.06 93 ILE A N 1
ATOM 776 C CA . ILE A 1 93 ? 5.375 -3.937 -13.863 1.00 97.06 93 ILE A CA 1
ATOM 777 C C . ILE A 1 93 ? 6.877 -3.656 -13.880 1.00 97.06 93 ILE A C 1
ATOM 779 O O . ILE A 1 93 ? 7.383 -3.061 -12.930 1.00 97.06 93 ILE A O 1
ATOM 783 N N . LYS A 1 94 ? 7.593 -4.032 -14.949 1.00 97.75 94 LYS A N 1
ATOM 784 C CA . LYS A 1 94 ? 9.034 -3.744 -15.080 1.00 97.75 94 LYS A CA 1
ATOM 785 C C . LYS A 1 94 ? 9.317 -2.246 -14.987 1.00 97.75 94 LYS A C 1
ATOM 787 O O . LYS A 1 94 ? 10.263 -1.848 -14.315 1.00 97.75 94 LYS A O 1
ATOM 792 N N . MET A 1 95 ? 8.477 -1.416 -15.605 1.00 97.81 95 MET A N 1
ATOM 793 C CA . MET A 1 95 ? 8.567 0.041 -15.516 1.00 97.81 95 MET A CA 1
ATOM 794 C C . MET A 1 95 ? 8.393 0.540 -14.076 1.00 97.81 95 MET A C 1
ATOM 796 O O . MET A 1 95 ? 9.185 1.364 -13.623 1.00 97.81 95 MET A O 1
ATOM 800 N N . LEU A 1 96 ? 7.409 0.022 -13.331 1.00 97.75 96 LEU A N 1
ATOM 801 C CA . LEU A 1 96 ? 7.202 0.392 -11.925 1.00 97.75 96 LEU A CA 1
ATOM 802 C C . LEU A 1 96 ? 8.371 -0.051 -11.032 1.00 97.75 96 LEU A C 1
ATOM 804 O O . LEU A 1 96 ? 8.857 0.740 -10.225 1.00 97.75 96 LEU A O 1
ATOM 808 N N . VAL A 1 97 ? 8.869 -1.277 -11.215 1.00 97.94 97 VAL A N 1
ATOM 809 C CA . VAL A 1 97 ? 10.051 -1.788 -10.499 1.00 97.94 97 VAL A CA 1
ATOM 810 C C . VAL A 1 97 ? 11.285 -0.940 -10.804 1.00 97.94 97 VAL A C 1
ATOM 812 O O . VAL A 1 97 ? 12.017 -0.595 -9.880 1.00 97.94 97 VAL A O 1
ATOM 815 N N . LYS A 1 98 ? 11.488 -0.544 -12.066 1.00 98.12 98 LYS A N 1
ATOM 816 C CA . LYS A 1 98 ? 12.582 0.354 -12.454 1.00 98.12 98 LYS A CA 1
ATOM 817 C C . LYS A 1 98 ? 12.503 1.686 -11.707 1.00 98.12 98 LYS A C 1
ATOM 819 O O . LYS A 1 98 ? 13.495 2.089 -11.121 1.00 98.12 98 LYS A O 1
ATOM 824 N N . LYS A 1 99 ? 11.325 2.321 -11.652 1.00 97.69 99 LYS A N 1
ATOM 825 C CA . LYS A 1 99 ? 11.121 3.568 -10.890 1.00 97.69 99 LYS A CA 1
ATOM 826 C C . LYS A 1 99 ? 11.429 3.416 -9.400 1.00 97.69 99 LYS A C 1
ATOM 828 O O . LYS A 1 99 ? 11.891 4.359 -8.774 1.00 97.69 99 LYS A O 1
ATOM 833 N N . TRP A 1 100 ? 11.150 2.247 -8.818 1.00 98.12 100 TRP A N 1
ATOM 834 C CA . TRP A 1 100 ? 11.508 1.972 -7.427 1.00 98.12 100 TRP A CA 1
ATOM 835 C C . TRP A 1 100 ? 13.030 1.924 -7.240 1.00 98.12 100 TRP A C 1
ATOM 837 O O . TRP A 1 100 ? 13.540 2.540 -6.310 1.00 98.12 100 TRP A O 1
ATOM 847 N N . TRP A 1 101 ? 13.749 1.240 -8.138 1.00 98.19 101 TRP A N 1
ATOM 848 C CA . TRP A 1 101 ? 15.214 1.174 -8.102 1.00 98.19 101 TRP A CA 1
ATOM 849 C C . TRP A 1 101 ? 15.872 2.525 -8.383 1.00 98.19 101 TRP A C 1
ATOM 851 O O . TRP A 1 101 ? 16.804 2.873 -7.678 1.00 98.19 101 TRP A O 1
ATOM 861 N N . GLU A 1 102 ? 15.331 3.324 -9.308 1.00 98.19 102 GLU A N 1
ATOM 862 C CA . GLU A 1 102 ? 15.796 4.697 -9.565 1.00 98.19 102 GLU A CA 1
ATOM 863 C C . GLU A 1 102 ? 15.769 5.569 -8.300 1.00 98.19 102 GLU A C 1
ATOM 865 O O . GLU A 1 102 ? 16.639 6.411 -8.138 1.00 98.19 102 GLU A O 1
ATOM 870 N N . ILE A 1 103 ? 14.802 5.359 -7.397 1.00 97.19 103 ILE A N 1
ATOM 871 C CA . ILE A 1 103 ? 14.745 6.055 -6.100 1.00 97.19 103 ILE A CA 1
ATOM 872 C C . ILE A 1 103 ? 15.729 5.437 -5.102 1.00 97.19 103 ILE A C 1
ATOM 874 O O . ILE A 1 103 ? 16.366 6.155 -4.345 1.00 97.19 103 ILE A O 1
ATOM 878 N N . TYR A 1 104 ? 15.824 4.107 -5.054 1.00 96.19 104 TYR A N 1
ATOM 879 C CA . TYR A 1 104 ? 16.709 3.415 -4.114 1.00 96.19 104 TYR A CA 1
ATOM 880 C C . TYR A 1 104 ? 18.197 3.670 -4.397 1.00 96.19 104 TYR A C 1
ATOM 882 O O . TYR A 1 104 ? 18.988 3.731 -3.465 1.00 96.19 104 TYR A O 1
ATOM 890 N N . GLU A 1 105 ? 18.571 3.797 -5.669 1.00 96.81 105 GLU A N 1
ATOM 891 C CA . GLU A 1 105 ? 19.942 4.061 -6.125 1.00 96.81 105 GLU A CA 1
ATOM 892 C C . GLU A 1 105 ? 20.280 5.561 -6.164 1.00 96.81 105 GLU A C 1
ATOM 894 O O . GLU A 1 105 ? 21.402 5.929 -6.512 1.00 96.81 105 GLU A O 1
ATOM 899 N N . ASP A 1 106 ? 19.329 6.436 -5.828 1.00 96.75 106 ASP A N 1
ATOM 900 C CA . ASP A 1 106 ? 19.569 7.873 -5.744 1.00 96.75 106 ASP A CA 1
ATOM 901 C C . ASP A 1 106 ? 20.306 8.211 -4.441 1.00 96.75 106 ASP A C 1
ATOM 903 O O . ASP A 1 106 ? 19.693 8.476 -3.406 1.00 96.75 106 ASP A O 1
ATOM 907 N N . GLU A 1 107 ? 21.639 8.241 -4.512 1.00 94.75 107 GLU A N 1
ATOM 908 C CA . GLU A 1 107 ? 22.524 8.602 -3.395 1.00 94.75 107 GLU A CA 1
ATOM 909 C C . GLU A 1 107 ? 22.212 9.994 -2.808 1.00 94.75 107 GLU A C 1
ATOM 911 O O . GLU A 1 107 ? 22.566 10.278 -1.667 1.00 94.75 107 GLU A O 1
ATOM 916 N N . THR A 1 108 ? 21.518 10.886 -3.532 1.00 94.94 108 THR A N 1
ATOM 917 C CA . THR A 1 108 ? 21.116 12.194 -2.977 1.00 94.94 108 THR A CA 1
ATOM 918 C C . THR A 1 108 ? 20.020 12.081 -1.917 1.00 94.94 108 THR A C 1
ATOM 920 O O . THR A 1 108 ? 19.813 13.014 -1.136 1.00 94.94 108 THR A O 1
ATOM 923 N N . LEU A 1 109 ? 19.320 10.944 -1.878 1.00 93.12 109 LEU A N 1
ATOM 924 C CA . LEU A 1 109 ? 18.336 10.598 -0.857 1.00 93.12 109 LEU A CA 1
ATOM 925 C C . LEU A 1 109 ? 18.954 9.834 0.316 1.00 93.12 109 LEU A C 1
ATOM 927 O O . LEU A 1 109 ? 18.244 9.565 1.294 1.00 93.12 109 LEU A O 1
ATOM 931 N N . ASP A 1 110 ? 20.243 9.490 0.242 1.00 90.69 110 ASP A N 1
ATOM 932 C CA . ASP A 1 110 ? 20.913 8.814 1.338 1.00 90.69 110 ASP A CA 1
ATOM 933 C C . ASP A 1 110 ? 20.865 9.682 2.589 1.00 90.69 110 ASP A C 1
ATOM 935 O O . ASP A 1 110 ? 21.127 10.888 2.594 1.00 90.69 110 ASP A O 1
ATOM 939 N N . TYR A 1 111 ? 20.506 9.039 3.695 1.00 83.94 111 TYR A N 1
ATOM 940 C CA . TYR A 1 111 ? 20.494 9.706 4.979 1.00 83.94 111 TYR A CA 1
ATOM 941 C C . TYR A 1 111 ? 21.931 10.043 5.380 1.00 83.94 111 TYR A C 1
ATOM 943 O O . TYR A 1 111 ? 22.682 9.174 5.834 1.00 83.94 111 TYR A O 1
ATOM 951 N N . GLU A 1 112 ? 22.306 11.317 5.257 1.00 79.56 112 GLU A N 1
ATOM 952 C CA . GLU A 1 112 ? 23.562 11.810 5.807 1.00 79.56 112 GLU A CA 1
ATOM 953 C C . GLU A 1 112 ? 23.525 11.688 7.329 1.00 79.56 112 GLU A C 1
ATOM 955 O O . GLU A 1 112 ? 22.935 12.493 8.059 1.00 79.56 112 GLU A O 1
ATOM 960 N N . ASN A 1 113 ? 24.171 10.638 7.822 1.00 66.31 113 ASN A N 1
ATOM 961 C CA . ASN A 1 113 ? 24.270 10.353 9.238 1.00 66.31 113 ASN A CA 1
ATOM 962 C C . ASN A 1 113 ? 25.285 11.317 9.877 1.00 66.31 113 ASN A C 1
ATOM 964 O O . ASN A 1 113 ? 26.394 10.942 10.243 1.00 66.31 113 ASN A O 1
ATOM 968 N N . THR A 1 114 ? 24.896 12.585 10.032 1.00 63.69 114 THR A N 1
ATOM 969 C CA . THR A 1 114 ? 25.611 13.568 10.869 1.00 63.69 114 THR A CA 1
ATOM 970 C C . THR A 1 114 ? 25.524 13.216 12.355 1.00 63.69 114 THR A C 1
ATOM 972 O O . THR A 1 114 ? 26.119 13.882 13.209 1.00 63.69 114 THR A O 1
ATOM 975 N N . VAL A 1 115 ? 24.786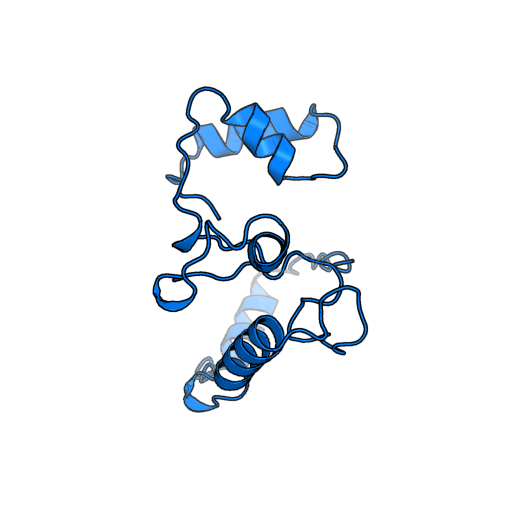 12.156 12.692 1.00 61.97 115 VAL A N 1
ATOM 976 C CA . VAL A 1 115 ? 24.678 11.675 14.053 1.00 61.97 115 VAL A CA 1
ATOM 977 C C . VAL A 1 115 ? 26.013 11.067 14.450 1.00 61.97 115 VAL A C 1
ATOM 979 O O . VAL A 1 115 ? 26.446 10.041 13.931 1.00 61.97 115 VAL A O 1
ATOM 982 N N . ASN A 1 116 ? 26.671 11.722 15.403 1.00 65.38 116 ASN A N 1
ATOM 983 C CA . ASN A 1 116 ? 27.879 11.212 16.024 1.00 65.38 116 ASN A CA 1
ATOM 984 C C . ASN A 1 116 ? 27.560 9.842 16.644 1.00 65.38 116 ASN A C 1
ATOM 986 O O . ASN A 1 116 ? 26.959 9.754 17.716 1.00 65.38 116 ASN A O 1
ATOM 990 N N . VAL A 1 117 ? 27.938 8.776 15.938 1.00 66.31 117 VAL A N 1
ATOM 991 C CA . VAL A 1 117 ? 27.688 7.383 16.317 1.00 66.31 117 VAL A CA 1
ATOM 992 C C . VAL A 1 117 ? 28.220 7.097 17.723 1.00 66.31 117 VAL A C 1
ATOM 994 O O . VAL A 1 117 ? 27.633 6.289 18.439 1.00 66.31 117 VAL A O 1
ATOM 997 N N . GLU A 1 118 ? 29.264 7.801 18.171 1.00 66.38 118 GLU A N 1
ATOM 998 C CA . GLU A 1 118 ? 29.771 7.683 19.541 1.00 66.38 118 GLU A CA 1
ATOM 999 C C . GLU A 1 118 ? 28.797 8.238 20.581 1.00 66.38 118 GLU A C 1
ATOM 1001 O O . GLU A 1 118 ? 28.617 7.638 21.639 1.00 66.38 118 GLU A O 1
ATOM 1006 N N . ARG A 1 119 ? 28.092 9.330 20.264 1.00 65.75 119 ARG A N 1
ATOM 1007 C CA . ARG A 1 119 ? 27.065 9.913 21.137 1.00 65.75 119 ARG A CA 1
ATOM 1008 C C . ARG A 1 119 ? 25.859 8.985 21.289 1.00 65.75 119 ARG A C 1
ATOM 1010 O O . ARG A 1 119 ? 25.350 8.840 22.398 1.00 65.75 119 ARG A O 1
ATOM 1017 N N . ILE A 1 120 ? 25.413 8.344 20.203 1.00 66.06 120 ILE A N 1
ATOM 1018 C CA . ILE A 1 120 ? 24.312 7.365 20.272 1.00 66.06 120 ILE A CA 1
ATOM 1019 C C . ILE A 1 120 ? 24.762 6.120 21.037 1.00 66.06 120 ILE A C 1
ATOM 1021 O O . ILE A 1 120 ? 24.030 5.640 21.899 1.00 66.06 120 ILE A O 1
ATOM 1025 N N . LYS A 1 121 ? 25.970 5.610 20.756 1.00 65.31 121 LYS A N 1
ATOM 1026 C CA . LYS A 1 121 ? 26.536 4.465 21.479 1.00 65.31 121 LYS A CA 1
ATOM 1027 C C . LYS A 1 121 ? 26.601 4.741 22.978 1.00 65.31 121 LYS A C 1
ATOM 1029 O O . LYS A 1 121 ? 26.111 3.905 23.725 1.00 65.31 121 LYS A O 1
ATOM 1034 N N . GLY A 1 122 ? 27.087 5.917 23.391 1.00 68.44 122 GLY A N 1
ATOM 1035 C CA . GLY A 1 122 ? 27.109 6.352 24.792 1.00 68.44 122 GLY A CA 1
ATOM 1036 C C . GLY A 1 122 ? 25.727 6.300 25.454 1.00 68.44 122 GLY A C 1
ATOM 1037 O O . GLY A 1 122 ? 25.555 5.624 26.467 1.00 68.44 122 GLY A O 1
ATOM 1038 N N . ALA A 1 123 ? 24.714 6.902 24.824 1.00 66.44 123 ALA A N 1
ATOM 1039 C CA . ALA A 1 123 ? 23.340 6.900 25.337 1.00 66.44 123 ALA A CA 1
ATOM 1040 C C . ALA A 1 123 ? 22.687 5.497 25.368 1.00 66.44 123 ALA A C 1
ATOM 1042 O O . ALA A 1 123 ? 21.900 5.183 26.264 1.00 66.44 123 ALA A O 1
ATOM 1043 N N . LEU A 1 124 ? 23.011 4.621 24.410 1.00 64.25 124 LEU A N 1
ATOM 1044 C CA . LEU A 1 124 ? 22.528 3.233 24.371 1.00 64.25 124 LEU A CA 1
ATOM 1045 C C . LEU A 1 124 ? 23.175 2.358 25.453 1.00 64.25 124 LEU A C 1
ATOM 1047 O O . LEU A 1 124 ? 22.511 1.490 26.015 1.00 64.25 124 LEU A O 1
ATOM 1051 N N . THR A 1 125 ? 24.448 2.595 25.780 1.00 64.44 125 THR A N 1
ATOM 1052 C CA . THR A 1 125 ? 25.103 1.948 26.927 1.00 64.44 125 THR A CA 1
ATOM 1053 C C . THR A 1 125 ? 24.547 2.427 28.268 1.00 64.44 125 THR A C 1
ATOM 1055 O O . THR A 1 125 ? 24.418 1.616 29.181 1.00 64.44 125 THR A O 1
ATOM 1058 N N . GLU A 1 126 ? 24.163 3.702 28.386 1.00 66.75 126 GLU A N 1
ATOM 1059 C CA . GLU A 1 126 ? 23.573 4.269 29.610 1.00 66.75 126 GLU A CA 1
ATOM 1060 C C . GLU A 1 126 ? 22.119 3.831 29.848 1.00 66.75 126 GLU A C 1
ATOM 1062 O O . GLU A 1 126 ? 21.696 3.693 30.993 1.00 66.75 126 GLU A O 1
ATOM 1067 N N . SER A 1 127 ? 21.349 3.575 28.784 1.00 64.31 127 SER A N 1
ATOM 1068 C CA . SER A 1 127 ? 19.916 3.242 28.877 1.00 64.31 127 SER A CA 1
ATOM 1069 C C . SER A 1 127 ? 19.609 1.781 29.228 1.00 64.31 127 SER A C 1
ATOM 1071 O O . SER A 1 127 ? 18.441 1.439 29.390 1.00 64.31 127 SER A O 1
ATOM 1073 N N . GLY A 1 128 ? 20.632 0.937 29.404 1.00 58.47 128 GLY A N 1
ATOM 1074 C CA . GLY A 1 128 ? 20.471 -0.441 29.865 1.00 58.47 128 GLY A CA 1
ATOM 1075 C C . GLY A 1 128 ? 19.745 -1.335 28.857 1.00 58.47 128 GLY A C 1
ATOM 1076 O O . GLY A 1 128 ? 18.541 -1.531 28.949 1.00 58.47 128 GLY A O 1
ATOM 1077 N N . GLY A 1 129 ? 20.507 -1.924 27.928 1.00 58.38 129 GLY A N 1
ATOM 1078 C CA . GLY A 1 129 ? 20.146 -3.131 27.172 1.00 58.38 129 GLY A CA 1
ATOM 1079 C C . GLY A 1 129 ? 18.735 -3.163 26.573 1.00 58.38 129 GLY A C 1
ATOM 1080 O O . GLY A 1 129 ? 17.844 -3.816 27.110 1.00 58.38 129 GLY A O 1
ATOM 1081 N N . ILE A 1 130 ? 18.547 -2.538 25.410 1.00 57.31 130 ILE A N 1
ATOM 1082 C CA . ILE A 1 130 ? 17.314 -2.689 24.626 1.00 57.31 130 ILE A CA 1
ATOM 1083 C C . ILE A 1 130 ? 17.176 -4.162 24.206 1.00 57.31 130 ILE A C 1
ATOM 1085 O O . ILE A 1 130 ? 18.036 -4.688 23.497 1.00 57.31 130 ILE A O 1
ATOM 1089 N N . GLN A 1 131 ? 16.097 -4.834 24.623 1.00 55.53 131 GLN A N 1
ATOM 1090 C CA . GLN A 1 131 ? 15.766 -6.168 24.119 1.00 55.53 131 GLN A CA 1
ATOM 1091 C C . GLN A 1 131 ? 15.471 -6.082 22.618 1.00 55.53 131 GLN A C 1
ATOM 1093 O O . GLN A 1 131 ? 14.439 -5.566 22.192 1.00 55.53 131 GLN A O 1
ATOM 1098 N N . TYR A 1 132 ? 16.409 -6.577 21.816 1.00 57.50 132 TYR A N 1
ATOM 1099 C CA . TYR A 1 132 ? 16.276 -6.658 20.371 1.00 57.50 132 TYR A CA 1
ATOM 1100 C C . TYR A 1 132 ? 15.441 -7.885 19.995 1.00 57.50 132 TYR A C 1
ATOM 1102 O O . TYR A 1 132 ? 15.867 -9.022 20.197 1.00 57.50 132 TYR A O 1
ATOM 1110 N N . PHE A 1 133 ? 14.260 -7.652 19.426 1.00 54.88 133 PHE A N 1
ATOM 1111 C CA . PHE A 1 133 ? 13.446 -8.693 18.807 1.00 54.88 133 PHE A CA 1
ATOM 1112 C C . PHE A 1 133 ? 13.639 -8.619 17.286 1.00 54.88 133 PHE A C 1
ATOM 1114 O O . PHE A 1 133 ? 13.255 -7.612 16.685 1.00 54.88 133 PHE A O 1
ATOM 1121 N N . PRO A 1 134 ? 14.247 -9.633 16.644 1.00 49.59 134 PRO A N 1
ATOM 1122 C CA . PRO A 1 134 ? 14.411 -9.629 15.198 1.00 49.59 134 PRO A CA 1
ATOM 1123 C C . PRO A 1 134 ? 13.040 -9.683 14.520 1.00 49.59 134 PRO A C 1
ATOM 1125 O O . PRO A 1 134 ? 12.165 -10.454 14.922 1.00 49.59 134 PRO A O 1
ATOM 1128 N N . ALA A 1 135 ? 12.856 -8.869 13.480 1.00 41.50 135 ALA A N 1
ATOM 1129 C CA . ALA A 1 135 ? 11.648 -8.928 12.671 1.00 41.50 135 ALA A CA 1
ATOM 1130 C C . ALA A 1 135 ? 11.532 -10.318 12.012 1.00 41.50 135 ALA A C 1
ATOM 1132 O O . ALA A 1 135 ? 12.538 -10.841 11.517 1.00 41.50 135 ALA A O 1
ATOM 1133 N N . PRO A 1 136 ? 10.337 -10.935 11.990 1.00 44.81 136 PRO A N 1
ATOM 1134 C CA . PRO A 1 136 ? 10.139 -12.189 11.281 1.00 44.81 136 PRO A CA 1
ATOM 1135 C C . PRO A 1 136 ? 10.436 -12.012 9.788 1.00 44.81 136 PRO A C 1
ATOM 1137 O O . PRO A 1 136 ? 10.212 -10.947 9.209 1.00 44.81 136 PRO A O 1
ATOM 1140 N N . SER A 1 137 ? 10.954 -13.074 9.167 1.00 46.38 137 SER A N 1
ATOM 1141 C CA . SER A 1 137 ? 11.231 -13.103 7.731 1.00 46.38 137 SER A CA 1
ATOM 1142 C C . SER A 1 137 ? 9.946 -12.812 6.959 1.00 46.38 137 SER A C 1
ATOM 1144 O O . SER A 1 137 ? 8.977 -13.565 7.066 1.00 46.38 137 SER A O 1
ATOM 1146 N N . ALA A 1 138 ? 9.931 -11.717 6.198 1.00 40.41 138 ALA A N 1
ATOM 1147 C CA . ALA A 1 138 ? 8.848 -11.436 5.269 1.00 40.41 138 ALA A CA 1
ATOM 1148 C C . ALA A 1 138 ? 8.873 -12.502 4.159 1.00 40.41 138 ALA A C 1
ATOM 1150 O O . ALA A 1 138 ? 9.791 -12.521 3.324 1.00 40.41 138 ALA A O 1
ATOM 1151 N N . ALA A 1 139 ? 7.901 -13.416 4.233 1.00 40.56 139 ALA A N 1
ATOM 1152 C CA . ALA A 1 139 ? 7.594 -14.406 3.206 1.00 40.56 139 ALA A CA 1
ATOM 1153 C C . ALA A 1 139 ? 7.224 -13.727 1.878 1.00 40.56 139 ALA A C 1
ATOM 1155 O O . ALA A 1 139 ? 6.521 -12.688 1.912 1.00 40.56 139 ALA A O 1
#

Sequence (139 aa):
MFVFEPNLSTYTDLLKTVQVTVPTIFAEQDFLNMYFRDKYSPISNNYNLVLAMLWRHPENVRLEDVKVVHYYAAGSKPWRFTGKEVKMDREDIKMLVKKWWEIYEDETLDYENTVNVERIKGALTESGGIQYFPAPSAA

Foldseek 3Di:
DDDDDDDPVVVVVLVVQVVPDDADPVGVVVSVCVVCVVPDDDDQCLAEVEVVCCPPPVVSDDPVSRDDYDQPDPLLPLVRHPLPDDPSVDPVSVVVSVVVVVVVPPCVPDPPCPPPVVVVVVVCVVVPDDPDDDDPDDD

Radius of gyration: 20.08 Å; chains: 1; bounding box: 48×29×49 Å

Secondary structure (DSSP, 8-state):
-------HHHHHHHHHHHHHSPP-TTHHHHHHHHHTGGG--PPPGGGSEETTHHHHSGGG--GGG---EE--STT--GGG--S-STTTT-HHHHHHHHHHHHHHT-GGGS----S-HHHHHHHHHHT------PPPP--

pLDDT: mean 88.4, std 15.26, range [40.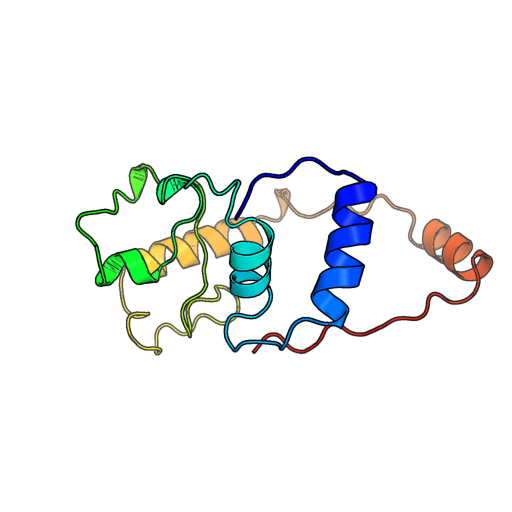41, 98.5]